Protein AF-A0A7S3CQU7-F1 (afdb_monomer_lite)

Structure (mmCIF, N/CA/C/O backbone):
data_AF-A0A7S3CQU7-F1
#
_entry.id   AF-A0A7S3CQU7-F1
#
loop_
_atom_site.group_PDB
_atom_site.id
_atom_site.type_symbol
_atom_site.label_atom_id
_atom_site.label_alt_id
_atom_site.label_comp_id
_atom_site.label_asym_id
_atom_site.label_entity_id
_atom_site.label_seq_id
_atom_site.pdbx_PDB_ins_code
_atom_site.Cartn_x
_atom_site.Cartn_y
_atom_site.Cartn_z
_atom_site.occupancy
_atom_site.B_iso_or_equiv
_atom_site.auth_seq_id
_atom_site.auth_comp_id
_atom_site.auth_asym_id
_atom_site.auth_atom_id
_atom_site.pdbx_PDB_model_num
ATOM 1 N N . LYS A 1 1 ? 26.142 -14.365 0.085 1.00 64.25 1 LYS A N 1
ATOM 2 C CA . LYS A 1 1 ? 25.289 -13.167 -0.125 1.00 64.25 1 LYS A CA 1
ATOM 3 C C . LYS A 1 1 ? 24.072 -13.613 -0.924 1.00 64.25 1 LYS A C 1
ATOM 5 O O . LYS A 1 1 ? 24.273 -14.273 -1.927 1.00 64.25 1 LYS A O 1
ATOM 10 N N . TYR A 1 2 ? 22.856 -13.309 -0.469 1.00 78.56 2 TYR A N 1
ATOM 11 C CA . TYR A 1 2 ? 21.609 -13.828 -1.057 1.00 78.56 2 TYR A CA 1
ATOM 12 C C . TYR A 1 2 ? 21.076 -13.016 -2.258 1.00 78.56 2 TYR A C 1
ATOM 14 O O . TYR A 1 2 ? 19.981 -13.289 -2.719 1.00 78.56 2 TYR A O 1
ATOM 22 N N . ASN A 1 3 ? 21.829 -12.022 -2.757 1.00 83.25 3 ASN A N 1
ATOM 23 C CA . ASN A 1 3 ? 21.460 -11.166 -3.900 1.00 83.25 3 ASN A CA 1
ATOM 24 C C . ASN A 1 3 ? 20.058 -10.527 -3.814 1.00 83.25 3 ASN A C 1
ATOM 26 O O . ASN A 1 3 ? 19.402 -10.328 -4.823 1.00 83.25 3 ASN A O 1
ATOM 30 N N . LEU A 1 4 ? 19.623 -10.157 -2.604 1.00 89.88 4 LEU A N 1
ATOM 31 C CA . LEU A 1 4 ? 18.301 -9.566 -2.344 1.00 89.88 4 LEU A CA 1
ATOM 32 C C . LEU A 1 4 ? 18.242 -8.047 -2.576 1.00 89.88 4 LEU A C 1
ATOM 34 O O . LEU A 1 4 ? 17.281 -7.396 -2.181 1.00 89.88 4 LEU A O 1
ATOM 38 N N . ARG A 1 5 ? 19.283 -7.462 -3.166 1.00 90.25 5 ARG A N 1
ATOM 39 C CA . ARG A 1 5 ? 19.329 -6.043 -3.523 1.00 90.25 5 ARG A CA 1
ATOM 40 C C . ARG A 1 5 ? 19.401 -5.936 -5.044 1.00 90.25 5 ARG A C 1
ATOM 42 O O . ARG A 1 5 ? 20.253 -6.620 -5.622 1.00 90.25 5 ARG A O 1
ATOM 49 N N . PRO A 1 6 ? 18.553 -5.111 -5.679 1.00 91.38 6 PRO A N 1
ATOM 50 C CA . PRO A 1 6 ? 18.666 -4.845 -7.105 1.00 91.38 6 PRO A CA 1
ATOM 51 C C . PRO A 1 6 ? 20.057 -4.296 -7.434 1.00 91.38 6 PRO A C 1
ATOM 53 O O . PRO A 1 6 ? 20.658 -3.567 -6.648 1.00 91.38 6 PRO A O 1
ATOM 56 N N . THR A 1 7 ? 20.591 -4.693 -8.586 1.00 90.19 7 THR A N 1
ATOM 57 C CA . THR A 1 7 ? 21.890 -4.202 -9.077 1.00 90.19 7 THR A CA 1
ATOM 58 C C . THR A 1 7 ? 21.732 -3.095 -10.112 1.00 90.19 7 THR A C 1
ATOM 60 O O . THR A 1 7 ? 22.638 -2.281 -10.272 1.00 90.19 7 THR A O 1
ATOM 63 N N . ASP A 1 8 ? 20.581 -3.048 -10.785 1.00 93.50 8 ASP A N 1
ATOM 64 C CA . ASP A 1 8 ? 20.199 -1.932 -11.638 1.00 93.50 8 ASP A CA 1
ATOM 65 C C . ASP A 1 8 ? 19.787 -0.729 -10.780 1.00 93.50 8 ASP A C 1
ATOM 67 O O . ASP A 1 8 ? 18.997 -0.855 -9.842 1.00 93.50 8 ASP A O 1
ATOM 71 N N . ALA A 1 9 ? 20.331 0.442 -11.111 1.00 94.31 9 ALA A N 1
ATOM 72 C CA . ALA A 1 9 ? 20.137 1.654 -10.324 1.00 94.31 9 ALA A CA 1
ATOM 73 C C . ALA A 1 9 ? 18.685 2.154 -10.345 1.00 94.31 9 ALA A C 1
ATOM 75 O O . ALA A 1 9 ? 18.216 2.700 -9.347 1.00 94.31 9 ALA A O 1
ATOM 76 N N . MET A 1 10 ? 17.960 1.965 -11.452 1.00 94.06 10 MET A N 1
ATOM 77 C CA . MET A 1 10 ? 16.563 2.388 -11.553 1.00 94.06 10 MET A CA 1
ATOM 78 C C . MET A 1 10 ? 15.637 1.438 -10.796 1.00 94.06 10 MET A C 1
ATOM 80 O O . MET A 1 10 ? 14.669 1.887 -10.181 1.00 94.06 10 MET A O 1
ATOM 84 N N . GLU A 1 11 ? 15.945 0.142 -10.798 1.00 94.00 11 GLU A N 1
ATOM 85 C CA . GLU A 1 11 ? 15.219 -0.844 -9.995 1.00 94.00 11 GLU A CA 1
ATOM 86 C C . GLU A 1 11 ? 15.475 -0.651 -8.488 1.00 94.00 11 GLU A C 1
ATOM 88 O O . GLU A 1 11 ? 14.526 -0.723 -7.704 1.00 94.00 11 GLU A O 1
ATOM 93 N N . ASP A 1 12 ? 16.710 -0.338 -8.067 1.00 94.56 12 ASP A N 1
ATOM 94 C CA . ASP A 1 12 ? 17.000 0.003 -6.662 1.00 94.56 12 ASP A CA 1
ATOM 95 C C . ASP A 1 12 ? 16.302 1.311 -6.260 1.00 94.56 12 ASP A C 1
ATOM 97 O O . ASP A 1 12 ? 15.641 1.351 -5.224 1.00 94.56 12 ASP A O 1
ATOM 101 N N . TYR A 1 13 ? 16.335 2.345 -7.111 1.00 95.19 13 TYR A N 1
ATOM 102 C CA . TYR A 1 13 ? 15.605 3.595 -6.872 1.00 95.19 13 TYR A CA 1
ATOM 103 C C . TYR A 1 13 ? 14.098 3.366 -6.700 1.00 95.19 13 TYR A C 1
ATOM 105 O O . TYR A 1 13 ? 13.509 3.873 -5.747 1.00 95.19 13 TYR A O 1
ATOM 113 N N . ARG A 1 14 ? 13.464 2.557 -7.560 1.00 94.69 14 ARG A N 1
ATOM 114 C CA . ARG A 1 14 ? 12.043 2.196 -7.404 1.00 94.69 14 ARG A CA 1
ATOM 115 C C . ARG A 1 14 ? 11.773 1.548 -6.043 1.00 94.69 14 ARG A C 1
ATOM 117 O O . ARG A 1 14 ? 10.773 1.868 -5.403 1.00 94.69 14 ARG A O 1
ATOM 124 N N . GLY A 1 15 ? 12.664 0.664 -5.602 1.00 95.19 15 GLY A N 1
ATOM 125 C CA . GLY A 1 15 ? 12.581 0.023 -4.293 1.00 95.19 15 GLY A CA 1
ATOM 126 C C . GLY A 1 15 ? 12.665 1.019 -3.141 1.00 95.19 15 GLY A C 1
ATOM 127 O O . GLY A 1 15 ? 11.833 0.982 -2.237 1.00 95.19 15 GLY A O 1
ATOM 128 N N . GLN A 1 16 ? 13.608 1.961 -3.211 1.00 96.19 16 GLN A N 1
ATOM 129 C CA . GLN A 1 16 ? 13.734 3.044 -2.229 1.00 96.19 16 GLN A CA 1
ATOM 130 C C . GLN A 1 16 ? 12.473 3.915 -2.180 1.00 96.19 16 GLN A C 1
ATOM 132 O O . GLN A 1 16 ? 12.001 4.247 -1.098 1.00 96.19 16 GLN A O 1
ATOM 137 N N . VAL A 1 17 ? 11.871 4.235 -3.329 1.00 96.62 17 VAL A N 1
ATOM 138 C CA . VAL A 1 17 ? 10.611 4.997 -3.370 1.00 96.62 17 VAL A CA 1
ATOM 139 C C . VAL A 1 17 ? 9.477 4.229 -2.682 1.00 96.62 17 VAL A C 1
ATOM 141 O O . VAL A 1 17 ? 8.721 4.821 -1.912 1.00 96.62 17 VAL A O 1
ATOM 144 N N . ALA A 1 18 ? 9.375 2.913 -2.893 1.00 95.88 18 ALA A N 1
ATOM 145 C CA . ALA A 1 18 ? 8.393 2.093 -2.182 1.00 95.88 18 ALA A CA 1
ATOM 146 C C . ALA A 1 18 ? 8.647 2.060 -0.668 1.00 95.88 18 ALA A C 1
ATOM 148 O O . ALA A 1 18 ? 7.700 2.110 0.116 1.00 95.88 18 ALA A O 1
ATOM 149 N N . GLU A 1 19 ? 9.915 2.002 -0.256 1.00 95.38 19 GLU A N 1
ATOM 150 C CA . GLU A 1 19 ? 10.315 2.077 1.149 1.00 95.38 19 GLU A CA 1
ATOM 151 C C . GLU A 1 19 ? 9.919 3.422 1.775 1.00 95.38 19 GLU A C 1
ATOM 153 O O . GLU A 1 19 ? 9.335 3.424 2.858 1.00 95.38 19 GLU A O 1
ATOM 158 N N . CYS A 1 20 ? 10.129 4.547 1.084 1.00 95.38 20 CYS A N 1
ATOM 159 C CA . CYS A 1 20 ? 9.682 5.867 1.539 1.00 95.38 20 CYS A CA 1
ATOM 160 C C . CYS A 1 20 ? 8.152 5.940 1.657 1.00 95.38 20 CYS A C 1
ATOM 162 O O . CYS A 1 20 ? 7.635 6.368 2.690 1.00 95.38 20 CYS A O 1
ATOM 164 N N . PHE A 1 21 ? 7.407 5.466 0.651 1.00 95.56 21 PHE A N 1
ATOM 165 C CA . PHE A 1 21 ? 5.941 5.429 0.724 1.00 95.56 21 PHE A CA 1
ATOM 166 C C . PHE A 1 21 ? 5.443 4.586 1.902 1.00 95.56 21 PHE A C 1
ATOM 168 O O . PHE A 1 21 ? 4.471 4.951 2.563 1.00 95.56 21 PHE A O 1
ATOM 175 N N . LEU A 1 22 ? 6.118 3.475 2.198 1.00 94.56 22 LEU A N 1
ATOM 176 C CA . LEU A 1 22 ? 5.763 2.644 3.337 1.00 94.56 22 LEU A CA 1
ATOM 177 C C . LEU A 1 22 ? 6.140 3.316 4.661 1.00 94.56 22 LEU A C 1
ATOM 179 O O . LEU A 1 22 ? 5.275 3.512 5.508 1.00 94.56 22 LEU A O 1
ATOM 183 N N . TYR A 1 23 ? 7.408 3.651 4.880 1.00 92.62 23 TYR A N 1
ATOM 184 C CA . TYR A 1 23 ? 7.889 4.058 6.200 1.00 92.62 23 TYR A CA 1
ATOM 185 C C . TYR A 1 23 ? 7.679 5.536 6.500 1.00 92.62 23 TYR A C 1
ATOM 187 O O . TYR A 1 23 ? 7.211 5.887 7.588 1.00 92.62 23 TYR A O 1
ATOM 195 N N . GLU A 1 24 ? 8.020 6.397 5.548 1.00 90.12 24 GLU A N 1
ATOM 196 C CA . GLU A 1 24 ? 8.003 7.842 5.751 1.00 90.12 24 GLU A CA 1
ATOM 197 C C . GLU A 1 24 ? 6.610 8.425 5.565 1.00 90.12 24 GLU A C 1
ATOM 199 O O . GLU A 1 24 ? 6.262 9.370 6.269 1.00 90.12 24 GLU A O 1
ATOM 204 N N . ASP A 1 25 ? 5.792 7.866 4.675 1.00 89.25 25 ASP A N 1
ATOM 205 C CA . ASP A 1 25 ? 4.437 8.368 4.439 1.00 89.25 25 ASP A CA 1
ATOM 206 C C . ASP A 1 25 ? 3.389 7.646 5.286 1.00 89.25 25 ASP A C 1
ATOM 208 O O . ASP A 1 25 ? 2.552 8.316 5.895 1.00 89.25 25 ASP A O 1
ATOM 212 N N . PHE A 1 26 ? 3.442 6.313 5.370 1.00 92.31 26 PHE A N 1
ATOM 213 C CA . PHE A 1 26 ? 2.403 5.514 6.026 1.00 92.31 26 PHE A CA 1
ATOM 214 C C . PHE A 1 26 ? 2.730 5.107 7.472 1.00 92.31 26 PHE A C 1
ATOM 216 O O . PHE A 1 26 ? 2.017 5.515 8.394 1.00 92.31 26 PHE A O 1
ATOM 223 N N . MET A 1 27 ? 3.795 4.331 7.705 1.00 91.06 27 MET A N 1
ATOM 224 C CA . MET A 1 27 ? 4.070 3.677 8.997 1.00 91.06 27 MET A CA 1
ATOM 225 C C . MET A 1 27 ? 4.250 4.669 10.148 1.00 91.06 27 MET A C 1
ATOM 227 O O . MET A 1 27 ? 3.929 4.332 11.290 1.00 91.06 27 MET A O 1
ATOM 231 N N . LYS A 1 28 ? 4.694 5.904 9.870 1.00 93.31 28 LYS A N 1
ATOM 232 C CA . LYS A 1 28 ? 4.762 6.974 10.880 1.00 93.31 28 LYS A CA 1
ATOM 233 C C . LYS A 1 28 ? 3.409 7.278 11.544 1.00 93.31 28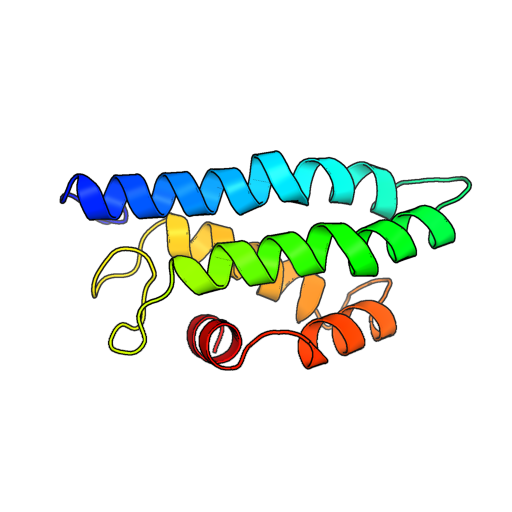 LYS A C 1
ATOM 235 O O . LYS A 1 28 ? 3.395 7.707 12.692 1.00 93.31 28 LYS A O 1
ATOM 240 N N . ASN A 1 29 ? 2.292 7.040 10.849 1.00 93.81 29 ASN A N 1
ATOM 241 C CA . ASN A 1 29 ? 0.936 7.275 11.361 1.00 93.81 29 ASN A CA 1
ATOM 242 C C . ASN A 1 29 ? 0.336 6.015 12.003 1.00 93.81 29 ASN A C 1
ATOM 244 O O . ASN A 1 29 ? -0.539 6.111 12.861 1.00 93.81 29 ASN A O 1
ATOM 248 N N . LEU A 1 30 ? 0.829 4.832 11.626 1.00 91.94 30 LEU A N 1
ATOM 249 C CA . LEU A 1 30 ? 0.326 3.550 12.113 1.00 91.94 30 LEU A CA 1
ATOM 250 C C . LEU A 1 30 ? 0.570 3.358 13.614 1.00 91.94 30 LEU A C 1
ATOM 252 O O . LEU A 1 30 ? -0.344 3.004 14.353 1.00 91.94 30 LEU A O 1
ATOM 256 N N . GLY A 1 31 ? 1.811 3.571 14.064 1.00 90.56 31 GLY A N 1
ATOM 257 C CA . GLY A 1 31 ? 2.195 3.374 15.465 1.00 90.56 31 GLY A CA 1
ATOM 258 C C . GLY A 1 31 ? 1.342 4.202 16.435 1.00 90.56 31 GLY A C 1
ATOM 259 O O . GLY A 1 31 ? 0.745 3.621 17.344 1.00 90.56 31 GLY A O 1
ATOM 260 N N . PRO A 1 32 ? 1.231 5.530 16.234 1.00 92.88 32 PRO A N 1
ATOM 261 C CA . PRO A 1 32 ? 0.359 6.378 17.040 1.00 92.88 32 PRO A CA 1
ATOM 262 C C . PRO A 1 32 ? -1.093 5.893 17.074 1.00 92.88 32 PRO A C 1
ATOM 264 O O . PRO A 1 32 ? -1.664 5.822 18.157 1.00 92.88 32 PRO A O 1
ATOM 267 N N . ALA A 1 33 ? -1.661 5.498 15.929 1.00 93.69 33 ALA A N 1
ATOM 268 C CA . ALA A 1 33 ? -3.046 5.041 15.855 1.00 93.69 33 ALA A CA 1
ATOM 269 C C . ALA A 1 33 ? -3.271 3.714 16.601 1.00 93.69 33 ALA A C 1
ATOM 271 O O . ALA A 1 33 ? -4.209 3.605 17.382 1.00 93.69 33 ALA A O 1
ATOM 272 N N . ILE A 1 34 ? -2.395 2.718 16.430 1.00 91.00 34 ILE A N 1
ATOM 273 C CA . ILE A 1 34 ? -2.573 1.394 17.054 1.00 91.00 34 ILE A CA 1
ATOM 274 C C . ILE A 1 34 ? -2.407 1.452 18.576 1.00 91.00 34 ILE A C 1
ATOM 276 O O . ILE A 1 34 ? -3.153 0.780 19.294 1.00 91.00 34 ILE A O 1
ATOM 280 N N . TYR A 1 35 ? -1.439 2.230 19.067 1.00 91.69 35 TYR A N 1
ATOM 281 C CA . TYR A 1 35 ? -1.067 2.263 20.486 1.00 91.69 35 TYR A CA 1
ATOM 282 C C . TYR A 1 35 ? -1.710 3.414 21.276 1.00 91.69 35 TYR A C 1
ATOM 284 O O . TYR A 1 35 ? -1.391 3.600 22.456 1.00 91.69 35 TYR A O 1
ATOM 292 N N . ALA A 1 36 ? -2.606 4.189 20.658 1.00 95.06 36 ALA A N 1
ATOM 293 C CA . ALA A 1 36 ? -3.333 5.255 21.334 1.00 95.06 36 ALA A CA 1
ATOM 294 C C . ALA A 1 36 ? -4.205 4.706 22.475 1.00 95.06 36 ALA A C 1
ATOM 296 O O . ALA A 1 36 ? -4.943 3.734 22.312 1.00 95.06 36 ALA A O 1
ATOM 297 N N . LYS A 1 37 ? -4.139 5.364 23.640 1.00 93.81 37 LYS A N 1
ATOM 298 C CA . LYS A 1 37 ? -5.018 5.075 24.788 1.00 93.81 37 LYS A CA 1
ATOM 299 C C . LYS A 1 37 ? -6.355 5.816 24.705 1.00 93.81 37 LYS A C 1
AT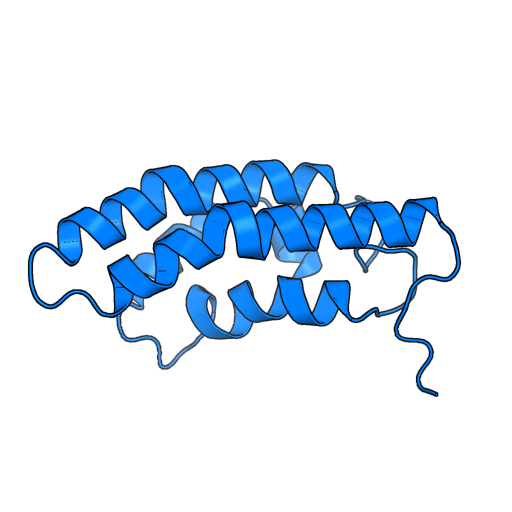OM 301 O O . LYS A 1 37 ? -7.358 5.308 25.186 1.00 93.81 37 LYS A O 1
ATOM 306 N N . GLU A 1 38 ? -6.353 7.003 24.104 1.00 94.62 38 GLU A N 1
ATOM 307 C CA . GLU A 1 38 ? -7.509 7.888 23.935 1.00 94.62 38 GLU A CA 1
ATOM 308 C C . GLU A 1 38 ? -7.608 8.296 22.460 1.00 94.62 38 GLU A C 1
ATOM 310 O O . GLU A 1 38 ? -6.581 8.433 21.796 1.00 94.62 38 GLU A O 1
ATOM 315 N N . GLY A 1 39 ? -8.824 8.458 21.930 1.00 94.25 39 GLY A N 1
ATOM 316 C CA . GLY A 1 39 ? -9.038 8.862 20.530 1.00 94.25 39 GLY A CA 1
ATOM 317 C C . GLY A 1 39 ? -8.623 7.823 19.477 1.00 94.25 39 GLY A C 1
ATOM 318 O O . GLY A 1 39 ? -8.570 8.142 18.292 1.00 94.25 39 GLY A O 1
ATOM 319 N N . ARG A 1 40 ? -8.338 6.578 19.889 1.00 94.25 40 ARG A N 1
ATOM 320 C CA . ARG A 1 40 ? -7.857 5.496 19.015 1.00 94.25 40 ARG A CA 1
ATOM 321 C C . ARG A 1 40 ? -8.748 5.291 17.791 1.00 94.25 40 ARG A C 1
ATOM 323 O O . ARG A 1 40 ? -8.237 5.199 16.683 1.00 94.25 40 ARG A O 1
ATOM 330 N N . ASP A 1 41 ? -10.062 5.246 17.985 1.00 93.06 41 ASP A N 1
ATOM 331 C CA . ASP A 1 41 ? -11.009 4.951 16.906 1.00 93.06 41 ASP A CA 1
ATOM 332 C C . ASP A 1 41 ? -10.992 6.030 15.815 1.00 93.06 41 ASP A C 1
ATOM 334 O O . ASP A 1 41 ? -11.025 5.713 14.626 1.00 93.06 41 ASP A O 1
ATOM 338 N N . GLU A 1 42 ? -10.862 7.303 16.200 1.00 95.31 42 GLU A N 1
ATOM 339 C CA . GLU A 1 42 ? -10.737 8.419 15.257 1.00 95.31 42 GLU A CA 1
ATOM 340 C C . GLU A 1 42 ? -9.409 8.356 14.495 1.00 95.31 42 GLU A C 1
ATOM 342 O O . GLU A 1 42 ? -9.393 8.521 13.275 1.00 95.31 42 GLU A O 1
ATOM 347 N N . MET A 1 43 ? -8.307 8.039 15.185 1.00 95.69 43 MET A N 1
ATOM 348 C CA . MET A 1 43 ? -6.996 7.869 14.550 1.00 95.69 43 MET A CA 1
ATOM 349 C C . MET A 1 43 ? -6.967 6.675 13.593 1.00 95.69 43 MET A C 1
ATOM 351 O O . MET A 1 43 ? -6.401 6.775 12.508 1.00 95.69 43 MET A O 1
ATOM 355 N N . MET A 1 44 ? -7.585 5.551 13.963 1.00 93.69 44 MET A N 1
ATOM 356 C CA . MET A 1 44 ? -7.686 4.368 13.105 1.00 93.69 44 MET A CA 1
ATOM 357 C C . MET A 1 44 ? -8.562 4.640 11.880 1.00 93.69 44 MET A C 1
ATOM 359 O O . MET A 1 44 ? -8.228 4.194 10.782 1.00 93.69 44 MET A O 1
ATOM 363 N N . LYS A 1 45 ? -9.636 5.421 12.036 1.00 93.06 45 LYS A N 1
ATOM 364 C CA . LYS A 1 45 ? -10.456 5.872 10.910 1.00 93.06 45 LYS A CA 1
ATOM 365 C C . LYS A 1 45 ? -9.668 6.778 9.962 1.00 93.06 45 LYS A C 1
ATOM 367 O O . LYS A 1 45 ? -9.694 6.564 8.754 1.00 93.06 45 LYS A O 1
ATOM 372 N N . GLU A 1 46 ? -8.934 7.759 10.485 1.00 94.19 46 GLU A N 1
ATOM 373 C CA . GLU A 1 46 ? -8.075 8.619 9.662 1.00 94.19 46 GLU A CA 1
ATOM 374 C C . GLU A 1 46 ? -6.964 7.822 8.960 1.00 94.19 46 GLU A C 1
ATOM 376 O O . GLU A 1 46 ? -6.669 8.058 7.784 1.00 94.19 46 GLU A O 1
ATOM 381 N N . LEU A 1 47 ? -6.381 6.843 9.657 1.00 93.88 47 LEU A N 1
ATOM 382 C CA . LEU A 1 47 ? -5.404 5.916 9.099 1.00 93.88 47 LEU A CA 1
ATOM 383 C C . LEU A 1 47 ? -5.977 5.159 7.895 1.00 93.88 47 LEU A C 1
ATOM 385 O O . LEU A 1 47 ? -5.337 5.150 6.843 1.00 93.88 47 LEU A O 1
ATOM 389 N N . GLU A 1 48 ? -7.164 4.565 8.033 1.00 91.75 48 GLU A N 1
ATOM 390 C CA . GLU A 1 48 ? -7.870 3.849 6.961 1.00 91.75 48 GLU A CA 1
ATOM 391 C C . GLU A 1 48 ? -8.182 4.785 5.778 1.00 91.75 48 GLU A C 1
ATOM 393 O O . GLU A 1 48 ? -7.772 4.521 4.646 1.00 91.75 48 GLU A O 1
ATOM 398 N N . GLU A 1 49 ? -8.857 5.907 6.036 1.00 91.69 49 GLU A N 1
ATOM 399 C CA . GLU A 1 49 ? -9.418 6.770 4.989 1.00 91.69 49 GLU A CA 1
ATOM 400 C C . GLU A 1 49 ? -8.367 7.600 4.242 1.00 91.69 49 GLU A C 1
ATOM 402 O O . GLU A 1 49 ? -8.539 7.884 3.054 1.00 91.69 49 GLU A O 1
ATOM 407 N N . LYS A 1 50 ? -7.288 8.014 4.917 1.00 92.94 50 LYS A N 1
ATOM 408 C CA . LYS A 1 50 ? -6.269 8.889 4.319 1.00 92.94 50 LYS A CA 1
ATOM 409 C C . LYS A 1 50 ? -4.970 8.154 4.050 1.00 92.94 50 LYS A C 1
ATOM 411 O O . LYS A 1 50 ? -4.497 8.138 2.917 1.00 92.94 50 LYS A O 1
ATOM 416 N N . HIS A 1 51 ? -4.370 7.579 5.086 1.00 94.25 51 HIS A N 1
ATOM 417 C CA . HIS A 1 51 ? -2.979 7.135 5.015 1.00 94.25 51 HIS A CA 1
ATOM 418 C C . HIS A 1 51 ? -2.823 5.806 4.276 1.00 94.25 51 HIS A C 1
ATOM 420 O O . HIS A 1 51 ? -1.934 5.681 3.436 1.00 94.25 51 HIS A O 1
ATOM 426 N N . VAL A 1 52 ? -3.702 4.835 4.533 1.00 92.81 52 VAL A N 1
ATOM 427 C CA . VAL A 1 52 ? -3.727 3.568 3.791 1.00 92.81 52 VAL A CA 1
ATOM 428 C C . VAL A 1 52 ? -4.116 3.819 2.336 1.00 92.81 52 VAL A C 1
ATOM 430 O O . VAL A 1 52 ? -3.436 3.335 1.433 1.00 92.81 52 VAL A O 1
ATOM 433 N N . ALA A 1 53 ? -5.162 4.612 2.093 1.00 90.94 53 ALA A N 1
ATOM 434 C CA . ALA A 1 53 ? -5.611 4.932 0.740 1.00 90.94 53 ALA A CA 1
ATOM 435 C C . ALA A 1 53 ? -4.516 5.619 -0.102 1.00 90.94 53 ALA A C 1
ATOM 437 O O . ALA A 1 53 ? -4.271 5.220 -1.244 1.00 90.94 53 ALA A O 1
ATOM 438 N N . ASP A 1 54 ? -3.821 6.616 0.459 1.00 94.31 54 ASP A N 1
ATOM 439 C CA . ASP A 1 54 ? -2.721 7.305 -0.225 1.00 94.31 54 ASP A CA 1
ATOM 440 C C . ASP A 1 54 ? -1.527 6.372 -0.477 1.00 94.31 54 ASP A C 1
ATOM 442 O O . ASP A 1 54 ? -0.984 6.352 -1.585 1.00 94.31 54 ASP A O 1
ATOM 446 N N . PHE A 1 55 ? -1.167 5.532 0.502 1.00 94.81 55 PHE A N 1
ATOM 447 C CA . PHE A 1 55 ? -0.130 4.514 0.329 1.00 94.81 55 PHE A CA 1
ATOM 448 C C . PHE A 1 55 ? -0.461 3.551 -0.812 1.00 94.81 55 PHE A C 1
ATOM 450 O O . PHE A 1 55 ? 0.372 3.354 -1.694 1.00 94.81 55 PHE A O 1
ATOM 457 N N . LEU A 1 56 ? -1.670 2.982 -0.839 1.00 93.69 56 LEU A N 1
ATOM 458 C CA . LEU A 1 56 ? -2.077 2.032 -1.878 1.00 93.69 56 LEU A CA 1
ATOM 459 C C . LEU A 1 56 ? -2.031 2.667 -3.268 1.00 93.69 56 LEU A C 1
ATOM 461 O O . LEU A 1 56 ? -1.500 2.058 -4.198 1.00 93.69 56 LEU A O 1
ATOM 465 N N . LYS A 1 57 ? -2.519 3.906 -3.390 1.00 93.69 57 LYS A N 1
ATOM 466 C CA . LYS A 1 57 ? -2.480 4.665 -4.642 1.00 93.69 57 LYS A CA 1
ATOM 467 C C . LYS A 1 57 ? -1.047 4.884 -5.122 1.00 93.69 57 LYS A C 1
ATOM 469 O O . LYS A 1 57 ? -0.756 4.665 -6.293 1.00 93.69 57 LYS A O 1
ATOM 474 N N . LYS A 1 58 ? -0.152 5.322 -4.236 1.00 95.00 58 LYS A N 1
ATOM 475 C CA . LYS A 1 58 ? 1.261 5.560 -4.559 1.00 95.00 58 LYS A CA 1
ATOM 476 C C . LYS A 1 58 ? 1.994 4.261 -4.890 1.00 95.00 58 LYS A C 1
ATOM 478 O O . LYS A 1 58 ? 2.701 4.201 -5.893 1.00 95.00 58 LYS A O 1
ATOM 483 N N . PHE A 1 59 ? 1.796 3.217 -4.092 1.00 95.06 59 PHE A N 1
ATOM 484 C CA . PHE A 1 59 ? 2.448 1.924 -4.275 1.00 95.06 59 PHE A CA 1
ATOM 485 C C . PHE A 1 59 ? 2.054 1.265 -5.600 1.00 95.06 59 PHE A C 1
ATOM 487 O O . PHE A 1 59 ? 2.921 0.758 -6.309 1.00 95.06 59 PHE A O 1
ATOM 494 N N . GLU A 1 60 ? 0.780 1.349 -5.993 1.00 93.69 60 GLU A N 1
ATOM 495 C CA . GLU A 1 60 ? 0.305 0.812 -7.272 1.00 93.69 60 GLU A CA 1
ATOM 496 C C . GLU A 1 60 ? 1.053 1.405 -8.478 1.00 93.69 60 GLU A C 1
ATOM 498 O O . GLU A 1 60 ? 1.333 0.682 -9.436 1.00 93.69 60 GLU A O 1
ATOM 503 N N . THR A 1 61 ? 1.458 2.682 -8.415 1.00 94.31 61 THR A N 1
ATOM 504 C CA . THR A 1 61 ? 2.230 3.325 -9.499 1.00 94.31 61 THR A CA 1
ATOM 505 C C . THR A 1 61 ? 3.619 2.722 -9.709 1.00 94.31 61 THR A C 1
ATOM 507 O O . THR A 1 61 ? 4.208 2.901 -10.775 1.00 94.31 61 THR A O 1
ATOM 510 N N . LEU A 1 62 ? 4.145 2.006 -8.712 1.00 94.31 62 LEU A N 1
ATOM 511 C CA . LEU A 1 62 ? 5.456 1.362 -8.778 1.00 94.31 62 LEU A CA 1
ATOM 512 C C . LEU A 1 62 ? 5.372 -0.072 -9.303 1.00 94.31 62 LEU A C 1
ATOM 514 O O . LEU A 1 62 ? 6.376 -0.618 -9.760 1.00 94.31 62 LEU A O 1
ATOM 518 N N . LEU A 1 63 ? 4.197 -0.694 -9.234 1.00 93.25 63 LEU A N 1
ATOM 519 C CA . LEU A 1 63 ? 4.021 -2.071 -9.664 1.00 93.25 63 LEU A CA 1
ATOM 520 C C . LEU A 1 63 ? 4.005 -2.155 -11.194 1.00 93.25 63 LEU A C 1
ATOM 522 O O . LEU A 1 63 ? 3.449 -1.306 -11.892 1.00 93.25 63 LEU A O 1
ATOM 526 N N . SER A 1 64 ? 4.552 -3.240 -11.730 1.00 89.50 64 SER A N 1
ATOM 527 C CA . SER A 1 64 ? 4.426 -3.601 -13.146 1.00 89.50 64 SER A CA 1
ATOM 528 C C . SER A 1 64 ? 3.302 -4.622 -13.328 1.00 89.50 64 SER A C 1
ATOM 530 O O . SER A 1 64 ? 3.051 -5.430 -12.439 1.00 89.50 64 SER A O 1
ATOM 532 N N . ASP A 1 65 ? 2.597 -4.580 -14.460 1.00 86.56 65 ASP A N 1
ATOM 533 C CA . ASP A 1 65 ? 1.564 -5.580 -14.775 1.00 86.56 65 ASP A CA 1
ATOM 534 C C . ASP A 1 65 ? 2.178 -6.925 -15.193 1.00 86.56 65 ASP A C 1
ATOM 536 O O . ASP A 1 65 ? 1.608 -7.992 -14.924 1.00 86.56 65 ASP A O 1
ATOM 540 N N . ASP A 1 66 ? 3.384 -6.862 -15.762 1.00 88.31 66 ASP A N 1
ATOM 541 C CA . ASP A 1 66 ? 4.088 -7.987 -16.380 1.00 88.31 66 ASP A CA 1
ATOM 542 C C . ASP A 1 66 ? 5.095 -8.664 -15.444 1.00 88.31 66 ASP A C 1
ATOM 544 O O . ASP A 1 66 ? 5.595 -9.742 -15.759 1.00 88.31 66 ASP A O 1
ATOM 548 N N . ARG A 1 67 ? 5.392 -8.063 -14.284 1.00 88.19 67 ARG A N 1
ATOM 549 C CA . ARG A 1 67 ? 6.392 -8.584 -13.340 1.00 88.19 67 ARG A CA 1
ATOM 550 C C . ARG A 1 67 ? 5.763 -9.055 -12.041 1.00 88.19 67 ARG A C 1
ATOM 552 O O . ARG A 1 67 ? 4.743 -8.538 -11.589 1.00 88.19 67 ARG A O 1
ATOM 559 N N . ARG A 1 68 ? 6.404 -10.056 -11.434 1.00 89.75 68 ARG A N 1
ATOM 560 C CA . ARG A 1 68 ? 6.008 -10.603 -10.130 1.00 89.75 68 ARG A CA 1
ATOM 561 C C . ARG A 1 68 ? 6.459 -9.713 -8.972 1.00 89.75 68 ARG A C 1
ATOM 563 O O . ARG A 1 68 ? 5.682 -9.513 -8.044 1.00 89.75 68 ARG A O 1
ATOM 570 N N . PHE A 1 69 ? 7.696 -9.226 -9.023 1.00 92.75 69 PHE A N 1
ATOM 571 C CA . PHE A 1 69 ? 8.325 -8.461 -7.949 1.00 92.75 69 PHE A CA 1
ATOM 572 C C . PHE A 1 69 ? 8.428 -6.977 -8.312 1.00 92.75 69 PHE A C 1
ATOM 574 O O . PHE A 1 69 ? 8.315 -6.582 -9.477 1.00 92.75 69 PHE A O 1
ATOM 581 N N . LEU A 1 70 ? 8.631 -6.148 -7.295 1.00 93.88 70 LEU A N 1
ATOM 582 C CA . LEU A 1 70 ? 8.696 -4.695 -7.397 1.00 93.88 70 LEU A CA 1
ATOM 583 C C . LEU A 1 70 ? 9.915 -4.236 -8.215 1.00 93.88 70 LEU A C 1
ATOM 585 O O . LEU A 1 70 ? 9.808 -3.365 -9.084 1.00 93.88 70 LEU A O 1
ATOM 589 N N . CYS A 1 71 ? 11.070 -4.840 -7.936 1.00 91.19 71 CYS A N 1
ATOM 590 C CA . CYS A 1 71 ? 12.377 -4.403 -8.418 1.00 91.19 71 CYS A CA 1
ATOM 591 C C . CYS A 1 71 ? 13.023 -5.453 -9.333 1.00 91.19 71 CYS A C 1
ATOM 593 O O . CYS A 1 71 ? 14.113 -5.939 -9.024 1.00 91.19 71 CYS A O 1
ATOM 595 N N . ASN A 1 72 ? 12.353 -5.770 -10.453 1.00 83.31 72 ASN A N 1
ATOM 596 C CA . ASN A 1 72 ? 12.718 -6.755 -11.494 1.00 83.31 72 ASN A CA 1
ATOM 597 C C . ASN A 1 72 ? 12.107 -8.163 -11.290 1.00 83.31 72 ASN A C 1
ATOM 599 O O . ASN A 1 72 ? 11.170 -8.329 -10.522 1.00 83.31 72 ASN A O 1
ATOM 603 N N . ASP A 1 73 ? 12.593 -9.177 -12.010 1.00 85.38 73 ASP A N 1
ATOM 604 C CA . ASP A 1 73 ? 12.071 -10.555 -11.987 1.00 85.38 73 ASP A CA 1
ATOM 605 C C . ASP A 1 73 ? 12.584 -11.406 -10.809 1.00 85.38 73 ASP A C 1
ATOM 607 O O . ASP A 1 73 ? 12.332 -12.610 -10.735 1.00 85.38 73 ASP A O 1
ATOM 611 N N . THR A 1 74 ? 13.294 -10.797 -9.858 1.00 88.69 74 THR A N 1
ATOM 612 C CA . THR A 1 74 ? 13.859 -11.479 -8.687 1.00 88.69 74 THR A CA 1
ATOM 613 C C . THR A 1 74 ? 13.368 -10.863 -7.390 1.00 88.69 74 THR A C 1
ATOM 615 O O . THR A 1 74 ? 13.330 -9.642 -7.265 1.00 88.69 74 THR A O 1
ATOM 618 N N . LEU A 1 75 ? 13.092 -11.714 -6.400 1.00 92.50 75 LEU A N 1
ATOM 619 C CA . LEU A 1 75 ? 12.753 -11.289 -5.047 1.00 92.50 75 LEU A CA 1
ATOM 620 C C . LEU A 1 75 ? 13.864 -10.413 -4.449 1.00 92.50 75 LEU A C 1
ATOM 622 O O . LEU A 1 75 ? 15.038 -10.79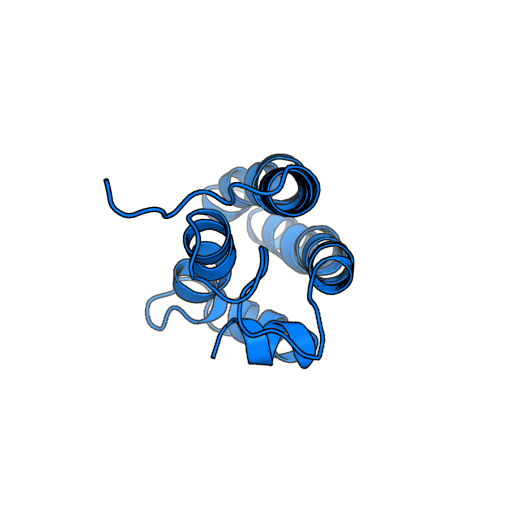4 -4.439 1.00 92.50 75 LEU A O 1
ATOM 626 N N . SER A 1 76 ? 13.472 -9.280 -3.880 1.00 94.75 76 SER A N 1
ATOM 627 C CA . SER A 1 76 ? 14.351 -8.337 -3.198 1.00 94.75 76 SER A CA 1
ATOM 628 C C . SER A 1 76 ? 13.907 -8.081 -1.757 1.00 94.75 76 SER A C 1
ATOM 630 O O . SER A 1 76 ? 12.812 -8.452 -1.327 1.00 94.75 76 SER A O 1
ATOM 632 N N . THR A 1 77 ? 14.750 -7.395 -0.985 1.00 94.38 77 THR A N 1
ATOM 633 C CA . THR A 1 77 ? 14.373 -6.908 0.346 1.00 94.38 77 THR A CA 1
ATOM 634 C C . THR A 1 77 ? 13.186 -5.954 0.290 1.00 94.38 77 THR A C 1
ATOM 636 O O . THR A 1 77 ? 12.416 -5.914 1.241 1.00 94.38 77 THR A O 1
ATOM 639 N N . TYR A 1 78 ? 12.997 -5.224 -0.813 1.00 95.44 78 TYR A N 1
ATOM 640 C CA . TYR A 1 78 ? 11.867 -4.310 -0.969 1.00 95.44 78 TYR A CA 1
ATOM 641 C C . TYR A 1 78 ? 10.535 -5.047 -1.064 1.00 95.44 78 TYR A C 1
ATOM 643 O O . TYR A 1 78 ? 9.551 -4.609 -0.469 1.00 95.44 78 TYR A O 1
ATOM 651 N N . ASP A 1 79 ? 10.513 -6.204 -1.727 1.00 94.81 79 ASP A N 1
ATOM 652 C CA . ASP A 1 79 ? 9.331 -7.062 -1.775 1.00 94.81 79 ASP A CA 1
ATOM 653 C C . ASP A 1 79 ? 8.979 -7.579 -0.382 1.00 94.81 79 ASP A C 1
ATOM 655 O O . ASP A 1 79 ? 7.826 -7.530 0.029 1.00 94.81 79 ASP A O 1
ATOM 659 N N . ILE A 1 80 ? 9.982 -8.018 0.383 1.00 93.75 80 ILE A N 1
ATOM 660 C CA . ILE A 1 80 ? 9.796 -8.509 1.756 1.00 93.75 80 ILE A CA 1
ATOM 661 C C . ILE A 1 80 ? 9.254 -7.397 2.665 1.00 93.75 80 ILE A C 1
ATOM 663 O O . ILE A 1 80 ? 8.309 -7.617 3.419 1.00 93.75 80 ILE A O 1
ATOM 667 N N . LEU A 1 81 ? 9.828 -6.195 2.586 1.00 93.00 81 LEU A N 1
ATOM 668 C CA . LEU A 1 81 ? 9.401 -5.052 3.395 1.00 93.00 81 LEU A CA 1
ATOM 669 C C . LEU A 1 81 ? 7.960 -4.634 3.078 1.00 93.00 81 LEU A C 1
ATOM 671 O O . LEU A 1 81 ? 7.137 -4.510 3.984 1.00 93.00 81 LEU A O 1
ATOM 675 N N . THR A 1 82 ? 7.640 -4.458 1.796 1.00 92.94 82 THR A N 1
ATOM 676 C CA . THR A 1 82 ? 6.315 -3.989 1.357 1.00 92.94 82 THR A CA 1
ATOM 677 C C . THR A 1 82 ? 5.233 -5.048 1.553 1.00 92.94 82 THR A C 1
ATOM 679 O O . THR A 1 82 ? 4.154 -4.730 2.051 1.00 92.94 82 THR A O 1
ATOM 682 N N . SER A 1 83 ? 5.527 -6.320 1.265 1.00 93.19 83 SER A N 1
ATOM 683 C CA . SER A 1 83 ? 4.624 -7.445 1.559 1.00 93.19 83 SER A CA 1
ATOM 684 C C . SER A 1 83 ? 4.381 -7.626 3.062 1.00 93.19 83 SER A C 1
ATOM 686 O O . SER A 1 83 ? 3.278 -7.999 3.466 1.00 93.19 83 SER A O 1
ATOM 688 N N . GLY A 1 84 ? 5.364 -7.287 3.905 1.00 93.19 84 GLY A N 1
ATOM 689 C CA . GLY A 1 84 ? 5.263 -7.363 5.361 1.00 93.19 84 GLY A CA 1
ATOM 690 C C . GLY A 1 84 ? 4.117 -6.539 5.950 1.00 93.19 84 GLY A C 1
ATOM 691 O O . GLY A 1 84 ? 3.488 -6.993 6.904 1.00 93.19 84 GLY A O 1
ATOM 692 N N . PHE A 1 85 ? 3.791 -5.378 5.375 1.00 91.75 85 PHE A N 1
ATOM 693 C CA . PHE A 1 85 ? 2.601 -4.605 5.754 1.00 91.75 85 PHE A CA 1
ATOM 694 C C . PHE A 1 85 ? 1.314 -5.418 5.551 1.00 91.75 85 PHE A C 1
ATOM 696 O O . PHE A 1 85 ? 0.512 -5.572 6.474 1.00 91.75 85 PHE A O 1
ATOM 703 N N . PHE A 1 86 ? 1.140 -5.985 4.356 1.00 94.25 86 PHE A N 1
ATOM 704 C CA . PHE A 1 86 ? -0.062 -6.741 4.017 1.00 94.25 86 PHE A CA 1
ATOM 705 C C . PHE A 1 86 ? -0.180 -8.009 4.855 1.00 94.25 86 PHE A C 1
ATOM 707 O O . PHE A 1 86 ? -1.243 -8.278 5.398 1.00 94.25 86 PHE A O 1
ATOM 714 N N . ILE A 1 87 ? 0.906 -8.764 5.010 1.00 94.25 87 ILE A N 1
ATOM 715 C CA . ILE A 1 87 ? 0.883 -10.046 5.722 1.00 94.25 87 ILE A CA 1
ATOM 716 C C . ILE A 1 87 ? 0.689 -9.844 7.231 1.00 94.25 87 ILE A C 1
ATOM 718 O O . ILE A 1 87 ? -0.102 -10.555 7.845 1.00 94.25 87 ILE A O 1
ATOM 722 N N . ASN A 1 88 ? 1.383 -8.876 7.838 1.00 91.62 88 ASN A N 1
ATOM 723 C CA . ASN A 1 88 ? 1.380 -8.723 9.297 1.00 91.62 88 ASN A CA 1
ATOM 724 C C . ASN A 1 88 ? 0.215 -7.885 9.834 1.00 91.62 88 ASN A C 1
ATOM 726 O O . ASN A 1 88 ? -0.099 -7.998 11.021 1.00 91.62 88 ASN A O 1
ATOM 730 N N . LEU A 1 89 ? -0.419 -7.058 8.998 1.00 89.94 89 LEU A N 1
ATOM 731 C CA . LEU A 1 89 ? -1.554 -6.227 9.410 1.00 89.94 89 LEU A CA 1
ATOM 732 C C . LEU A 1 89 ? -2.826 -6.607 8.665 1.00 89.94 89 LEU A C 1
ATOM 734 O O . LEU A 1 89 ? -3.783 -7.047 9.294 1.00 89.94 89 LEU A O 1
ATOM 738 N N . VAL A 1 90 ? -2.823 -6.468 7.338 1.00 92.81 90 VAL A N 1
ATOM 739 C CA . VAL A 1 90 ? -4.054 -6.537 6.536 1.00 92.81 90 VAL A CA 1
ATOM 740 C C . VAL A 1 90 ? -4.635 -7.954 6.489 1.00 92.81 90 VAL A C 1
ATOM 742 O O . VAL A 1 90 ? -5.833 -8.157 6.649 1.00 92.81 90 VAL A O 1
ATOM 745 N N . LEU A 1 91 ? -3.776 -8.946 6.281 1.00 94.69 91 LEU A N 1
ATOM 746 C CA . LEU A 1 91 ? -4.134 -10.356 6.128 1.00 94.69 91 LEU A CA 1
ATOM 747 C C . LEU A 1 91 ? -3.849 -11.169 7.395 1.00 94.69 91 LEU A C 1
ATOM 749 O O . LEU A 1 91 ? -3.926 -12.397 7.371 1.00 94.69 91 LEU A O 1
ATOM 753 N N . ASN A 1 92 ? -3.499 -10.506 8.498 1.00 94.19 92 ASN A N 1
ATOM 754 C CA . ASN A 1 92 ? -3.152 -11.189 9.733 1.00 94.19 92 ASN A CA 1
ATOM 755 C C . ASN A 1 92 ? -4.417 -11.740 10.413 1.00 94.19 92 ASN A C 1
ATOM 757 O O . ASN A 1 92 ? -5.235 -10.954 10.899 1.00 94.19 92 ASN A O 1
ATOM 761 N N . PRO A 1 93 ? -4.566 -13.074 10.536 1.00 93.06 93 PRO A N 1
ATOM 762 C CA . PRO A 1 93 ? -5.750 -13.677 11.147 1.00 93.06 93 PRO A CA 1
ATOM 763 C C . PRO A 1 93 ? -5.862 -13.395 12.652 1.00 93.06 93 PRO A C 1
ATOM 765 O O . PRO A 1 93 ? -6.927 -13.580 13.229 1.00 93.06 93 PRO A O 1
ATOM 768 N N . ASN A 1 94 ? -4.775 -12.946 13.286 1.00 94.75 94 ASN A N 1
ATOM 769 C CA . ASN A 1 94 ? -4.713 -12.614 14.708 1.00 94.75 94 ASN A CA 1
ATOM 770 C C . ASN A 1 94 ? -4.744 -11.097 14.956 1.00 94.75 94 ASN A C 1
ATOM 772 O O . ASN A 1 94 ? -4.315 -10.640 16.016 1.00 94.75 94 ASN A O 1
ATOM 776 N N . SER A 1 95 ? -5.171 -10.302 13.970 1.00 91.25 95 SER A N 1
ATOM 777 C CA . SER A 1 95 ? -5.255 -8.853 14.133 1.00 91.25 95 SER A CA 1
ATOM 778 C C . SER A 1 95 ? -6.260 -8.467 15.221 1.00 91.25 95 SER A C 1
ATOM 780 O O . SER A 1 95 ? -7.301 -9.103 15.374 1.00 91.25 95 SER A O 1
ATOM 782 N N . ALA A 1 96 ? -5.958 -7.395 15.956 1.00 89.75 96 ALA A N 1
ATOM 783 C CA . ALA A 1 96 ? -6.877 -6.818 16.934 1.00 89.75 96 ALA A CA 1
ATOM 784 C C . ALA A 1 96 ? -8.077 -6.113 16.271 1.00 89.75 96 ALA A C 1
ATOM 786 O O . ALA A 1 96 ? -9.115 -5.962 16.907 1.00 89.75 96 ALA A O 1
ATOM 787 N N . ASP A 1 97 ? -7.950 -5.721 14.996 1.00 91.56 97 ASP A N 1
ATOM 788 C CA . ASP A 1 97 ? -8.965 -4.966 14.248 1.00 91.56 97 ASP A CA 1
ATOM 789 C C . ASP A 1 97 ? -9.358 -5.681 12.936 1.00 91.56 97 ASP A C 1
ATOM 791 O O . ASP A 1 97 ? -9.224 -5.112 11.849 1.00 91.56 97 ASP A O 1
ATOM 795 N N . PRO A 1 98 ? -9.818 -6.946 12.982 1.00 92.75 98 PRO A N 1
ATOM 796 C CA . PRO A 1 98 ? -9.985 -7.773 11.784 1.00 92.75 98 PRO A CA 1
ATOM 797 C C . PRO A 1 98 ? -10.982 -7.181 10.776 1.00 92.75 98 PRO A C 1
ATOM 799 O O . PRO A 1 98 ? -10.770 -7.277 9.570 1.00 92.75 98 PRO A O 1
ATOM 802 N N . GLU A 1 99 ? -12.040 -6.517 11.248 1.00 92.75 99 GLU A N 1
ATOM 803 C CA . GLU A 1 99 ? -13.042 -5.885 10.381 1.00 92.75 99 GLU A CA 1
ATOM 804 C C . GLU A 1 99 ? -12.488 -4.679 9.614 1.00 92.75 99 GLU A C 1
ATOM 806 O O . GLU A 1 99 ? -12.839 -4.475 8.453 1.00 92.75 99 GLU A O 1
ATOM 811 N N . LEU A 1 100 ? -11.611 -3.887 10.242 1.00 91.44 100 LEU A N 1
ATOM 812 C CA . LEU A 1 100 ? -10.958 -2.750 9.592 1.00 91.44 100 LEU A CA 1
ATOM 813 C C . LEU A 1 100 ? -10.053 -3.238 8.468 1.00 91.44 100 LEU A C 1
ATOM 815 O O . LEU A 1 100 ? -10.136 -2.761 7.338 1.00 91.44 100 LEU A O 1
ATOM 819 N N . TRP A 1 101 ? -9.223 -4.233 8.758 1.00 93.12 101 TRP A N 1
ATOM 820 C CA . TRP A 1 101 ? -8.286 -4.760 7.775 1.00 93.12 101 TRP A CA 1
ATOM 821 C C . TRP A 1 101 ? -8.976 -5.505 6.633 1.00 93.12 101 TRP A C 1
ATOM 823 O O . TRP A 1 101 ? -8.536 -5.396 5.488 1.00 93.12 101 TRP A O 1
ATOM 833 N N . ALA A 1 102 ? -10.104 -6.167 6.904 1.00 93.69 102 ALA A N 1
ATOM 834 C CA . ALA A 1 102 ? -10.953 -6.727 5.859 1.00 93.69 102 ALA A CA 1
ATOM 835 C C . ALA A 1 102 ? -11.484 -5.638 4.910 1.00 93.69 102 ALA A C 1
ATOM 837 O O . ALA A 1 102 ? -11.383 -5.792 3.693 1.00 93.69 102 ALA A O 1
ATOM 838 N N . ARG A 1 103 ? -11.978 -4.503 5.432 1.00 92.75 103 ARG A N 1
ATOM 839 C CA . ARG A 1 103 ? -12.412 -3.371 4.589 1.00 92.75 103 ARG A CA 1
ATOM 840 C C . ARG A 1 103 ? -11.266 -2.784 3.778 1.00 92.75 103 ARG A C 1
ATOM 842 O O . ARG A 1 103 ? -11.424 -2.567 2.579 1.00 92.75 103 ARG A O 1
ATOM 849 N N . VAL A 1 104 ? -10.106 -2.584 4.405 1.00 93.12 104 VAL A N 1
ATOM 850 C CA . VAL A 1 104 ? -8.893 -2.148 3.703 1.00 93.12 104 VAL A CA 1
ATOM 851 C C . VAL A 1 104 ? -8.598 -3.088 2.538 1.00 93.12 104 VAL A C 1
ATOM 853 O O . VAL A 1 104 ? -8.420 -2.611 1.418 1.00 93.12 104 VAL A O 1
ATOM 856 N N . TRP A 1 105 ? -8.608 -4.405 2.760 1.00 95.00 105 TRP A N 1
ATOM 857 C CA . TRP A 1 105 ? -8.332 -5.391 1.716 1.00 95.00 105 TRP A CA 1
ATOM 858 C C . TRP A 1 105 ? -9.295 -5.295 0.530 1.00 95.00 105 TRP A C 1
ATOM 860 O O . TRP A 1 105 ? -8.863 -5.412 -0.618 1.00 95.00 105 TRP A O 1
ATOM 870 N N . GLU A 1 106 ? -10.577 -5.018 0.762 1.00 93.94 106 GLU A N 1
ATOM 871 C CA . GLU A 1 106 ? -11.538 -4.811 -0.327 1.00 93.94 106 GLU A CA 1
ATOM 872 C C . GLU A 1 106 ? -11.166 -3.619 -1.220 1.00 93.94 106 GLU A C 1
ATOM 874 O O . GLU A 1 106 ? -11.325 -3.699 -2.438 1.00 93.94 106 GLU A O 1
ATOM 879 N N . THR A 1 107 ? -10.565 -2.570 -0.652 1.00 91.75 107 THR A N 1
ATOM 880 C CA . THR A 1 107 ? -10.102 -1.390 -1.406 1.00 91.75 107 THR A CA 1
ATOM 881 C C . THR A 1 107 ? -8.742 -1.566 -2.087 1.00 91.75 107 THR A C 1
ATOM 883 O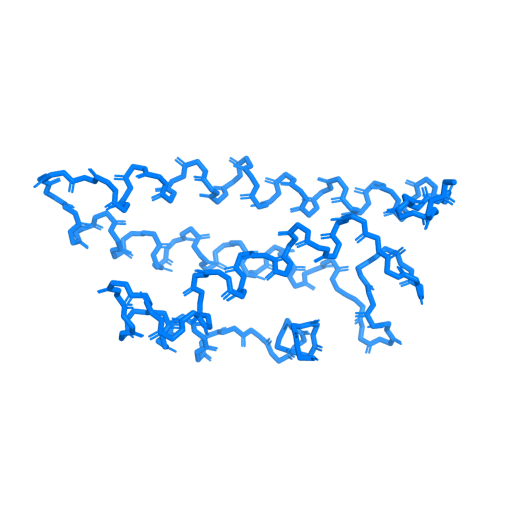 O . THR A 1 107 ? -8.370 -0.742 -2.924 1.00 91.75 107 THR A O 1
ATOM 886 N N . VAL A 1 108 ? -7.989 -2.626 -1.765 1.00 93.88 108 VAL A N 1
ATOM 887 C CA . VAL A 1 108 ? -6.665 -2.854 -2.360 1.00 93.88 108 VAL A CA 1
ATOM 888 C C . VAL A 1 108 ? -6.806 -3.102 -3.870 1.00 93.88 108 VAL A C 1
ATOM 890 O O . VAL A 1 108 ? -7.545 -4.010 -4.271 1.00 93.88 108 VAL A O 1
ATOM 893 N N . PRO A 1 109 ? -6.077 -2.356 -4.724 1.00 92.00 109 PRO A N 1
ATOM 894 C CA . PRO A 1 109 ? -6.165 -2.531 -6.168 1.00 92.00 109 PRO A CA 1
ATOM 895 C C . PRO A 1 109 ? -5.782 -3.950 -6.621 1.00 92.00 109 PRO A C 1
ATOM 897 O O . PRO A 1 109 ? -4.890 -4.562 -6.021 1.00 92.00 109 PRO A O 1
ATOM 900 N N . PRO A 1 110 ? -6.383 -4.489 -7.703 1.00 92.31 110 PRO A N 1
ATOM 901 C CA . PRO A 1 110 ? -6.107 -5.850 -8.173 1.00 92.31 110 PRO A CA 1
ATOM 902 C C . PRO A 1 110 ? -4.621 -6.133 -8.421 1.00 92.31 110 PRO A C 1
ATOM 904 O O . PRO A 1 110 ? -4.138 -7.225 -8.124 1.00 92.31 110 PRO A O 1
ATOM 907 N N . LYS A 1 111 ? -3.881 -5.136 -8.915 1.00 91.12 111 LYS A N 1
ATOM 908 C CA . LYS A 1 111 ? -2.441 -5.229 -9.167 1.00 91.12 111 LYS A CA 1
ATOM 909 C C . LYS A 1 111 ? -1.641 -5.429 -7.881 1.00 91.12 111 LYS A C 1
ATOM 911 O O . LYS A 1 111 ? -0.772 -6.295 -7.813 1.00 91.12 111 LYS A O 1
ATOM 916 N N . THR A 1 112 ? -2.005 -4.698 -6.832 1.00 93.31 112 THR A N 1
ATOM 917 C CA . THR A 1 112 ? -1.432 -4.855 -5.493 1.00 93.31 112 THR A CA 1
ATOM 918 C C . THR A 1 112 ? -1.822 -6.197 -4.875 1.00 93.31 112 THR A C 1
ATOM 920 O O . THR A 1 112 ? -0.966 -6.877 -4.317 1.00 93.31 112 THR A O 1
ATOM 923 N N . LYS A 1 113 ? -3.070 -6.657 -5.047 1.00 93.25 113 LYS A N 1
ATOM 924 C CA . LYS A 1 113 ? -3.480 -8.007 -4.611 1.00 93.25 113 LYS A CA 1
ATOM 925 C C . LYS A 1 113 ? -2.652 -9.100 -5.297 1.00 93.25 113 LYS A C 1
ATOM 927 O O . LYS A 1 113 ? -2.181 -10.011 -4.622 1.00 93.25 113 LYS A O 1
ATOM 932 N N . LYS A 1 114 ? -2.422 -8.977 -6.612 1.00 91.81 114 LYS A N 1
ATOM 933 C CA . LYS A 1 114 ? -1.561 -9.886 -7.391 1.00 91.81 114 LYS A CA 1
ATOM 934 C C . LYS A 1 114 ? -0.123 -9.879 -6.883 1.00 91.81 114 LYS A C 1
ATOM 936 O O . LYS A 1 114 ? 0.492 -10.930 -6.896 1.00 91.81 114 LYS A O 1
ATOM 941 N N . PHE A 1 115 ? 0.414 -8.736 -6.460 1.00 92.56 115 PHE A N 1
ATOM 942 C CA . PHE A 1 115 ? 1.754 -8.641 -5.870 1.00 92.56 115 PHE A CA 1
ATOM 943 C C . PHE A 1 115 ? 1.860 -9.373 -4.518 1.00 92.56 115 PHE A C 1
ATOM 945 O O . PHE A 1 115 ? 2.870 -10.014 -4.237 1.00 92.56 115 PHE A O 1
ATOM 952 N N . VAL A 1 116 ? 0.811 -9.315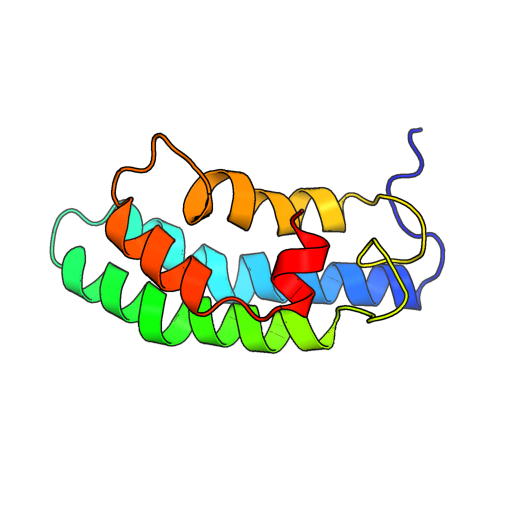 -3.693 1.00 91.38 116 VAL A N 1
ATOM 953 C CA . VAL A 1 116 ? 0.801 -9.940 -2.359 1.00 91.38 116 VAL A CA 1
ATOM 954 C C . VAL A 1 116 ? 0.618 -11.463 -2.417 1.00 91.38 116 VAL A C 1
ATOM 956 O O . VAL A 1 116 ? 1.273 -12.168 -1.652 1.00 91.38 116 VAL A O 1
ATOM 959 N N . ALA A 1 117 ? -0.252 -11.967 -3.301 1.00 82.19 117 ALA A N 1
ATOM 960 C CA . ALA A 1 117 ? -0.555 -13.399 -3.470 1.00 82.19 117 ALA A CA 1
ATOM 961 C C . ALA A 1 117 ? 0.566 -14.141 -4.200 1.00 82.19 117 ALA A C 1
ATOM 963 O O . ALA A 1 117 ? 1.083 -15.163 -3.711 1.00 82.19 117 ALA A O 1
#

InterPro domains:
  IPR004046 Glutathione S-transferase, C-terminal [PF14497] (24-84)
  IPR010987 Glutathione S-transferase, C-terminal-like [PS50405] (8-117)
  IPR036282 Glutathione S-transferase, C-terminal domain superfamily [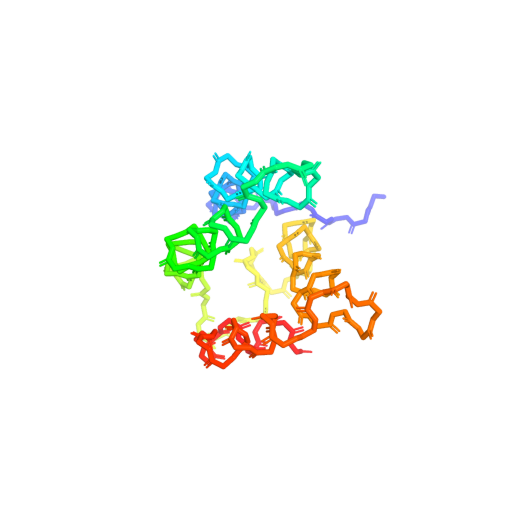SSF47616] (1-91)

Sequence (117 aa):
KYNLRPTDAMEDYRGQVAECFLYEDFMKNLGPAIYAKEGRDEMMKELEEKHVADFLKKFETLLSDDRRFLCNDTLSTYDILTSGFFINLVLNPNSADPELWARVWETVPPKTKKFVA

Foldseek 3Di:
DQPQAAPDPVLNVLLVQLVCLPVVQQVVLVVCLVPPPPCNVVSLVCSLPPRLLSSLVSNLVQFDPPEQASRPNDHHVSLVVNLCCCDVELVDPPHPCPVSSVVSVVVRDPRRVSNND

pLDDT: mean 92.29, std 3.85, range [64.25, 96.62]

Secondary structure (DSSP, 8-state):
----S-SSHHHHHHHHHHHHIIIIIIIHHHHHHHH-SSSHHHHHHHIIIIIIHHHHHHHHTT--SS-SBTTBSS--HHHHHHHHHIIIIIT-TT-S-HHHHHHHHHHS-HHHHHHH-

Radius of gyration: 14.76 Å; chains: 1; bounding box: 38×23×41 Å

Organism: NCBI:txid1082188